Protein AF-A0A060C6Z1-F1 (afdb_monomer)

Secondary structure (DSSP, 8-state):
--STTSHHHHHHHHHT--TTTS-GGGGGGG---TT--HHHHHHHHHHTT-S-----S--TT-

Organism: NCBI:txid221213

Nearest PDB structures (foldseek):
  7ewj-assembly1_C  TM=5.558E-01  e=5.969E+00  Staphylococcus aureus

Solvent-accessible surface area (backbone atoms only — not c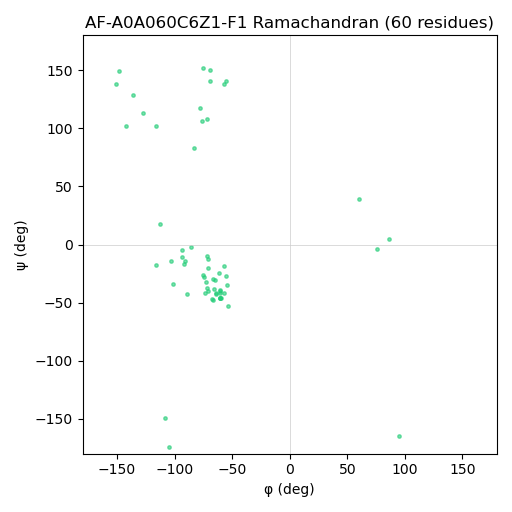omparable to full-atom values): 4164 Å² total; per-residue (Å²): 92,85,55,82,90,36,74,52,22,54,47,38,42,73,76,68,33,54,64,92,83,42,44,76,74,68,49,62,87,65,69,72,59,92,84,68,53,69,65,64,49,52,50,52,43,53,72,74,63,56,89,76,86,80,80,82,88,71,75,94,86,120

Mean predicted aligned error: 2.48 Å

pLDDT: mean 97.72, std 1.96, range [83.31, 98.75]

Structure (mmCIF, N/CA/C/O backbone):
data_AF-A0A060C6Z1-F1
#
_entry.id   AF-A0A060C6Z1-F1
#
loop_
_atom_site.group_PDB
_atom_site.id
_atom_site.type_symbol
_atom_site.label_atom_id
_atom_site.label_alt_id
_atom_site.label_comp_id
_atom_site.label_asym_id
_atom_site.label_entity_id
_atom_site.label_seq_id
_atom_site.pdbx_PDB_ins_code
_atom_site.Cartn_x
_atom_site.Cartn_y
_atom_site.Cartn_z
_atom_site.occupancy
_atom_site.B_iso_or_equiv
_atom_site.auth_seq_id
_atom_site.auth_comp_id
_atom_site.auth_asym_id
_atom_site.auth_atom_id
_atom_site.pdbx_PDB_model_num
ATOM 1 N N . MET A 1 1 ? 8.635 3.567 -7.729 1.00 97.19 1 MET A N 1
ATOM 2 C CA . MET A 1 1 ? 9.086 2.725 -8.860 1.00 97.19 1 MET A CA 1
ATOM 3 C C . MET A 1 1 ? 9.363 3.501 -10.147 1.00 97.19 1 MET A C 1
ATOM 5 O O . MET A 1 1 ? 10.217 3.059 -10.887 1.00 97.19 1 MET A O 1
ATOM 9 N N . TYR A 1 2 ? 8.731 4.653 -10.426 1.00 98.00 2 TYR A N 1
ATOM 10 C CA . TYR A 1 2 ? 8.902 5.349 -11.719 1.00 98.00 2 TYR A CA 1
ATOM 11 C C . TYR A 1 2 ? 9.993 6.438 -11.779 1.00 98.00 2 TYR A C 1
ATOM 13 O O . TYR A 1 2 ? 10.335 6.896 -12.869 1.00 98.00 2 TYR A O 1
ATOM 21 N N . VAL A 1 3 ? 10.562 6.854 -10.642 1.00 98.31 3 VAL A N 1
ATOM 22 C CA . VAL A 1 3 ? 11.645 7.853 -10.607 1.00 98.31 3 VAL A CA 1
ATOM 23 C C . VAL A 1 3 ? 12.954 7.195 -11.040 1.00 98.31 3 VAL A C 1
ATOM 25 O O . VAL A 1 3 ? 13.535 6.415 -10.291 1.00 98.31 3 VAL A O 1
ATOM 28 N N . LYS A 1 4 ? 13.414 7.490 -12.259 1.00 97.62 4 LYS A N 1
ATOM 29 C CA . LYS A 1 4 ? 14.628 6.886 -12.832 1.00 97.62 4 LYS A CA 1
ATOM 30 C C . LYS A 1 4 ? 15.851 7.122 -11.944 1.00 97.62 4 LYS A C 1
ATOM 32 O O . LYS A 1 4 ? 16.042 8.224 -11.438 1.00 97.62 4 LYS A O 1
ATOM 37 N N . GLY A 1 5 ? 16.674 6.087 -11.787 1.00 96.69 5 GLY A N 1
ATOM 38 C CA . GLY A 1 5 ? 17.869 6.114 -10.941 1.00 96.69 5 GLY A CA 1
ATOM 39 C C . GLY A 1 5 ? 17.586 6.020 -9.438 1.00 96.69 5 GLY A C 1
ATOM 40 O O . GLY A 1 5 ? 18.529 5.950 -8.654 1.00 96.69 5 GLY A O 1
ATOM 41 N N . SER A 1 6 ? 16.317 5.993 -9.009 1.00 98.62 6 SER A N 1
ATOM 42 C CA . SER A 1 6 ? 15.995 5.725 -7.609 1.00 98.62 6 SER A CA 1
ATOM 43 C C . SER A 1 6 ? 16.174 4.233 -7.287 1.00 98.62 6 SER A C 1
ATOM 45 O O . SER A 1 6 ? 15.941 3.383 -8.154 1.00 98.62 6 SER A O 1
ATOM 47 N N . PRO A 1 7 ? 16.489 3.872 -6.030 1.00 98.75 7 PRO A N 1
ATOM 48 C CA . PRO A 1 7 ? 16.600 2.469 -5.626 1.00 98.75 7 PRO A CA 1
ATOM 49 C C . PRO A 1 7 ? 15.348 1.636 -5.941 1.00 98.75 7 PRO A C 1
ATOM 51 O O . PRO A 1 7 ? 15.446 0.467 -6.301 1.00 98.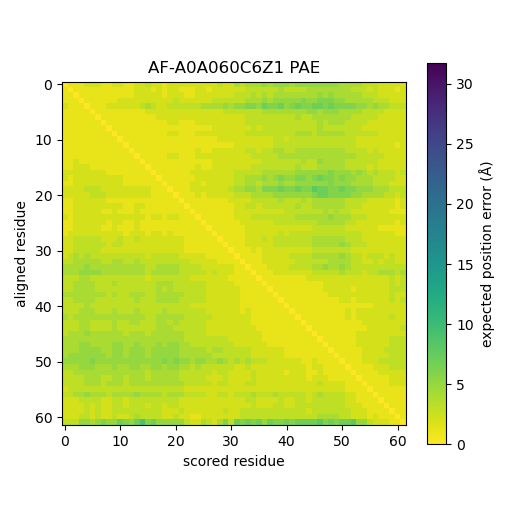75 7 PRO A O 1
ATOM 54 N N . GLN A 1 8 ? 14.158 2.237 -5.846 1.00 98.56 8 GLN A N 1
ATOM 55 C CA . GLN A 1 8 ? 12.883 1.572 -6.130 1.00 98.56 8 GLN A CA 1
ATOM 56 C C . GLN A 1 8 ? 12.671 1.336 -7.628 1.00 98.56 8 GLN A C 1
ATOM 58 O O . GLN A 1 8 ? 12.018 0.364 -7.996 1.00 98.56 8 GLN A O 1
ATOM 63 N N . TYR A 1 9 ? 13.177 2.224 -8.489 1.00 98.56 9 TYR A N 1
ATOM 64 C CA . TYR A 1 9 ? 13.149 2.015 -9.937 1.00 98.56 9 TYR A CA 1
ATOM 65 C C . TYR A 1 9 ? 14.059 0.847 -10.327 1.00 98.56 9 TYR A C 1
ATOM 67 O O . TYR A 1 9 ? 13.608 -0.065 -11.018 1.00 98.56 9 TYR A O 1
ATOM 75 N N . GLU A 1 10 ? 15.289 0.814 -9.806 1.00 98.62 10 GLU A N 1
ATOM 76 C CA . GLU A 1 10 ? 16.236 -0.280 -10.068 1.00 98.62 10 GLU A CA 1
ATOM 77 C C . GLU A 1 10 ? 15.744 -1.622 -9.513 1.00 98.62 10 GLU A C 1
ATOM 79 O O . GLU A 1 10 ? 15.818 -2.649 -10.190 1.00 98.62 10 GLU A O 1
ATOM 84 N N . HIS A 1 11 ? 15.168 -1.620 -8.308 1.00 98.69 11 HIS A N 1
ATOM 85 C CA . HIS A 1 11 ? 14.542 -2.813 -7.743 1.00 98.69 11 HIS A CA 1
ATOM 86 C C . HIS A 1 11 ? 13.406 -3.329 -8.633 1.00 98.69 11 HIS A C 1
ATOM 88 O O . HIS A 1 11 ? 13.353 -4.525 -8.912 1.00 98.69 11 HIS A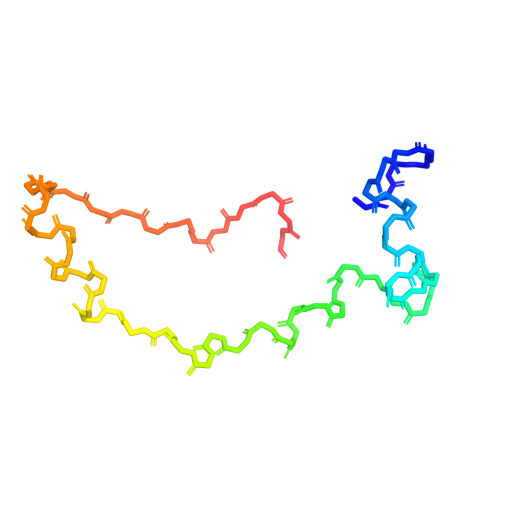 O 1
ATOM 94 N N . HIS A 1 12 ? 12.524 -2.446 -9.115 1.00 98.69 12 HIS A N 1
ATOM 95 C CA . HIS A 1 12 ? 11.407 -2.854 -9.969 1.00 98.69 12 HIS A CA 1
ATOM 96 C C . HIS A 1 12 ? 11.894 -3.516 -11.259 1.00 98.69 12 HIS A C 1
ATOM 98 O O . HIS A 1 12 ? 11.432 -4.601 -11.609 1.00 98.69 12 HIS A O 1
ATOM 104 N N . LEU A 1 13 ? 12.891 -2.912 -11.915 1.00 98.31 13 LEU A N 1
ATOM 105 C CA . LEU A 1 13 ? 13.496 -3.479 -13.120 1.00 98.31 13 LEU A CA 1
ATOM 106 C C . LEU A 1 13 ? 14.127 -4.852 -12.873 1.00 98.31 13 LEU A C 1
ATOM 108 O O . LEU A 1 13 ? 13.978 -5.740 -13.711 1.00 98.31 13 LEU A O 1
ATOM 112 N N . LYS A 1 14 ? 14.818 -5.032 -11.742 1.00 98.50 14 LYS A N 1
ATOM 113 C CA . LYS A 1 14 ? 15.487 -6.293 -11.398 1.00 98.50 14 LYS A CA 1
ATOM 114 C C . LYS A 1 14 ? 14.502 -7.407 -11.032 1.00 98.50 14 LYS A C 1
ATOM 116 O O . LYS A 1 14 ? 14.740 -8.554 -11.395 1.00 98.50 14 LYS A O 1
ATOM 121 N N . THR A 1 15 ? 13.442 -7.083 -10.296 1.00 98.56 15 THR A N 1
ATOM 122 C CA . THR A 1 15 ? 12.514 -8.075 -9.729 1.00 98.56 15 THR A CA 1
ATOM 123 C C . THR A 1 15 ? 11.363 -8.405 -10.679 1.00 98.56 15 THR A C 1
ATOM 125 O O . THR A 1 15 ? 11.022 -9.572 -10.838 1.00 98.56 15 THR A O 1
ATOM 128 N N . TYR A 1 16 ? 10.780 -7.393 -11.326 1.00 98.06 16 TYR A N 1
ATOM 129 C CA . TYR A 1 16 ? 9.551 -7.523 -12.123 1.00 98.06 16 TYR A CA 1
ATOM 130 C C . TYR A 1 16 ? 9.766 -7.236 -13.615 1.00 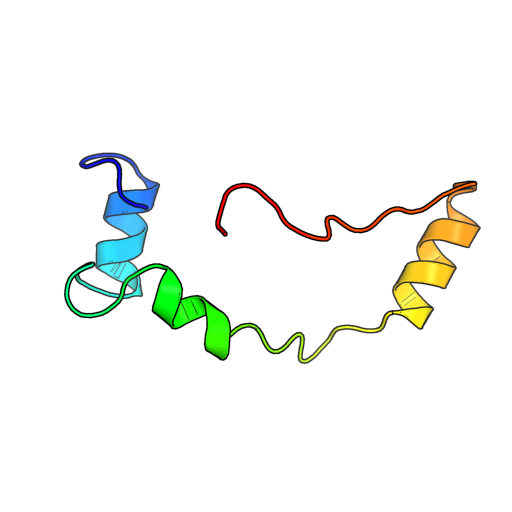98.06 16 TYR A C 1
ATOM 132 O O . TYR A 1 16 ? 8.957 -7.623 -14.457 1.00 98.06 16 TYR A O 1
ATOM 140 N N . GLY A 1 17 ? 10.875 -6.583 -13.969 1.00 98.00 17 GLY A N 1
ATOM 141 C CA . GLY A 1 17 ? 11.210 -6.238 -15.344 1.00 98.00 17 GLY A CA 1
ATOM 142 C C . GLY 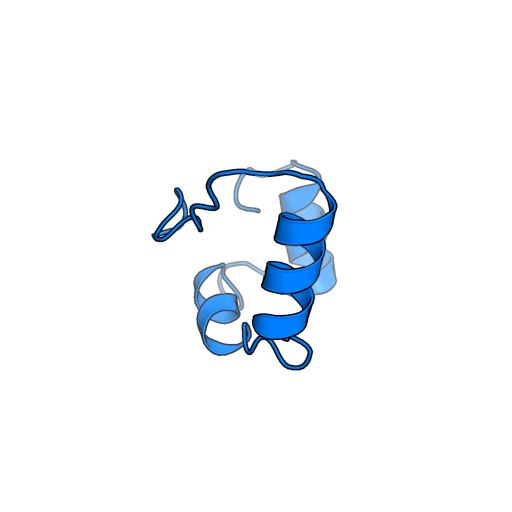A 1 17 ? 10.785 -4.823 -15.732 1.00 98.00 17 GLY A C 1
ATOM 143 O O . GLY A 1 17 ? 10.536 -3.949 -14.903 1.00 98.00 17 GLY A O 1
ATOM 144 N N . SER A 1 18 ? 10.772 -4.552 -17.038 1.00 97.75 18 SER A N 1
ATOM 145 C CA . SER A 1 18 ? 10.528 -3.195 -17.522 1.00 97.75 18 SER A CA 1
ATOM 146 C C . SER A 1 18 ? 9.088 -2.748 -17.273 1.00 97.75 18 SER A C 1
ATOM 148 O O . SER A 1 18 ? 8.139 -3.479 -17.534 1.00 97.75 18 SER A O 1
ATOM 150 N N . HIS A 1 19 ? 8.924 -1.479 -16.898 1.00 97.75 19 HIS A N 1
ATOM 151 C CA . HIS A 1 19 ? 7.620 -0.850 -16.673 1.00 97.75 19 HIS A CA 1
ATOM 152 C C . HIS A 1 19 ? 6.656 -0.901 -17.877 1.00 97.75 19 HIS A C 1
ATOM 154 O O . HIS A 1 19 ? 5.460 -0.699 -17.704 1.00 97.75 19 HIS A O 1
ATOM 160 N N . LYS A 1 20 ? 7.160 -1.151 -19.099 1.00 96.50 20 LYS A N 1
ATOM 161 C CA . LYS A 1 20 ? 6.329 -1.364 -20.300 1.00 96.50 20 LYS A CA 1
ATOM 162 C C . LYS A 1 20 ? 5.665 -2.744 -20.335 1.00 96.50 20 LYS A C 1
ATOM 164 O O . LYS A 1 20 ? 4.674 -2.903 -21.035 1.00 96.50 20 LYS A O 1
ATOM 169 N N . LYS A 1 21 ? 6.264 -3.735 -19.670 1.00 97.69 21 LYS A N 1
ATOM 170 C CA . LYS A 1 21 ? 5.767 -5.115 -19.587 1.00 97.69 21 LYS A CA 1
ATOM 171 C C . LYS A 1 21 ? 5.071 -5.393 -18.257 1.00 97.69 21 LYS A C 1
ATOM 173 O O . LYS A 1 21 ? 4.144 -6.186 -18.242 1.00 97.69 21 LYS A O 1
ATOM 178 N N . PHE A 1 22 ? 5.551 -4.769 -17.182 1.00 98.38 22 PHE A N 1
ATOM 179 C CA . PHE A 1 22 ? 5.015 -4.909 -15.835 1.00 98.38 22 PHE A CA 1
ATOM 180 C C . PHE A 1 22 ? 5.072 -3.553 -15.116 1.00 98.38 22 PHE A C 1
ATOM 182 O O . PHE A 1 22 ? 6.142 -3.101 -14.693 1.00 98.38 22 PHE A O 1
ATOM 189 N N . GLY A 1 23 ? 3.938 -2.868 -15.025 1.00 98.06 23 GLY A N 1
ATOM 190 C CA . GLY A 1 23 ? 3.745 -1.602 -14.324 1.00 98.06 23 GLY A CA 1
ATOM 191 C C . GLY A 1 23 ? 2.997 -1.765 -12.998 1.00 98.06 23 GLY A C 1
ATOM 192 O O . GLY A 1 23 ? 2.699 -2.867 -12.559 1.00 98.06 23 GLY A O 1
ATO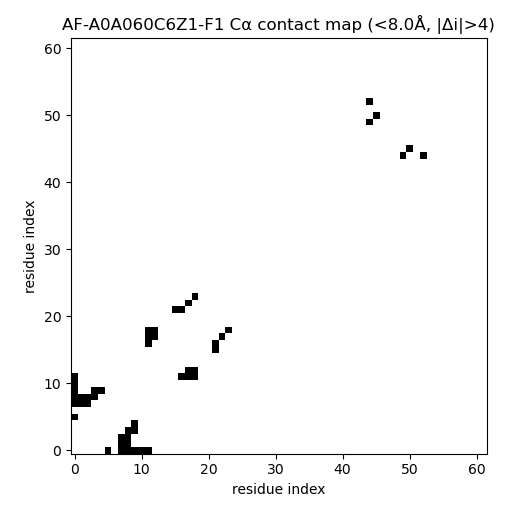M 193 N N . TYR A 1 24 ? 2.678 -0.644 -12.343 1.00 98.19 24 TYR A N 1
ATOM 194 C CA . TYR A 1 24 ? 2.011 -0.666 -11.038 1.00 98.19 24 TYR A CA 1
ATOM 195 C C . TYR A 1 24 ? 0.642 -1.359 -11.076 1.00 98.19 24 TYR A C 1
ATOM 197 O O . TYR A 1 24 ? 0.306 -2.128 -10.184 1.00 98.19 24 TYR A O 1
ATOM 205 N N . ARG A 1 25 ? -0.127 -1.130 -12.148 1.00 97.44 25 ARG A N 1
ATOM 206 C CA . ARG A 1 25 ? -1.480 -1.684 -12.310 1.00 97.44 25 ARG A CA 1
ATOM 207 C C . ARG A 1 25 ? -1.506 -3.212 -12.328 1.00 97.44 25 ARG A C 1
ATOM 209 O O . ARG A 1 25 ? -2.525 -3.788 -11.971 1.00 97.44 25 ARG A O 1
ATOM 216 N N . ASP A 1 26 ? -0.401 -3.851 -12.705 1.00 98.31 26 ASP A N 1
ATOM 217 C CA . ASP A 1 26 ? -0.291 -5.309 -12.733 1.00 98.31 26 ASP A CA 1
ATOM 218 C C . ASP A 1 26 ? -0.239 -5.914 -11.320 1.00 98.31 26 ASP A C 1
ATOM 220 O O . ASP A 1 26 ? -0.596 -7.075 -11.144 1.00 98.31 26 ASP A O 1
ATOM 224 N N . PHE A 1 27 ? 0.110 -5.126 -10.293 1.00 98.19 27 PHE A N 1
ATOM 225 C CA . PHE A 1 27 ? 0.025 -5.561 -8.895 1.00 98.19 27 PHE A CA 1
ATOM 226 C C . PHE A 1 27 ? -1.408 -5.601 -8.355 1.00 98.19 27 PHE A C 1
ATOM 228 O O . PHE A 1 27 ? -1.683 -6.399 -7.463 1.00 98.19 27 PHE A O 1
ATOM 235 N N . ILE A 1 28 ? -2.321 -4.773 -8.879 1.00 97.94 28 ILE A N 1
ATOM 236 C CA . ILE A 1 28 ? -3.706 -4.668 -8.387 1.00 97.94 28 ILE A CA 1
ATOM 237 C C . ILE A 1 28 ? -4.399 -6.042 -8.349 1.00 97.94 28 ILE A C 1
ATOM 239 O O . ILE A 1 28 ? -4.874 -6.427 -7.282 1.00 97.94 28 ILE A O 1
ATOM 243 N N . PRO A 1 29 ? -4.429 -6.834 -9.442 1.00 97.81 29 PRO A N 1
ATOM 244 C CA . PRO A 1 29 ? -5.055 -8.152 -9.40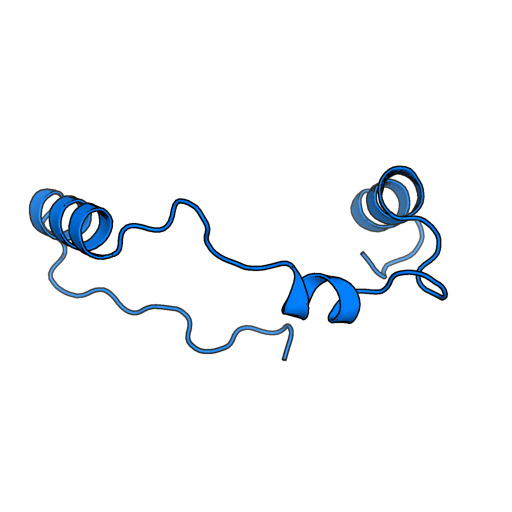2 1.00 97.81 29 PRO A CA 1
ATOM 245 C C . PRO A 1 29 ? -4.261 -9.190 -8.600 1.00 97.81 29 PRO A C 1
ATOM 247 O O . PRO A 1 29 ? -4.795 -10.266 -8.385 1.00 97.81 29 PRO A O 1
ATOM 250 N N . MET A 1 30 ? -3.020 -8.911 -8.182 1.00 97.56 30 MET A N 1
ATOM 251 C CA . MET A 1 30 ? -2.180 -9.834 -7.400 1.00 97.56 30 MET A CA 1
ATOM 252 C C . MET A 1 30 ? -2.337 -9.648 -5.884 1.00 97.56 30 MET A C 1
ATOM 254 O O . MET A 1 30 ? -1.873 -10.480 -5.102 1.00 97.56 30 MET A O 1
ATOM 258 N N . PHE A 1 31 ? -2.943 -8.547 -5.436 1.00 97.19 31 PHE A N 1
ATOM 259 C CA . PHE A 1 31 ? -3.092 -8.250 -4.016 1.00 97.19 31 PHE A CA 1
ATOM 260 C C . PHE A 1 31 ? -4.309 -8.979 -3.423 1.00 97.19 31 PHE A C 1
ATOM 262 O O . PHE A 1 31 ? -5.397 -8.424 -3.306 1.00 97.19 31 PHE A O 1
ATOM 269 N N . HIS A 1 32 ? -4.119 -10.253 -3.065 1.00 96.44 32 HIS A N 1
ATOM 270 C CA . HIS A 1 32 ? -5.200 -11.147 -2.623 1.00 96.44 32 HIS A CA 1
ATOM 271 C C . HIS A 1 32 ? -5.444 -11.190 -1.109 1.00 96.44 32 HIS A C 1
ATOM 273 O O . HIS A 1 32 ? -6.482 -11.683 -0.681 1.00 96.44 32 HIS A O 1
ATOM 279 N N . GLY A 1 33 ? -4.496 -10.722 -0.290 1.00 96.31 33 GLY A N 1
ATOM 280 C CA . GLY A 1 33 ? -4.622 -10.798 1.170 1.00 96.31 33 GLY A CA 1
ATOM 281 C C . GLY A 1 33 ? -4.752 -12.232 1.700 1.00 96.31 33 GLY A C 1
ATOM 282 O O . GLY A 1 33 ? -5.524 -12.463 2.620 1.00 96.31 33 GLY A O 1
ATOM 283 N N . GLU A 1 34 ? -4.012 -13.196 1.137 1.00 97.75 34 GLU A N 1
ATOM 284 C CA . GLU A 1 34 ? -4.190 -14.641 1.401 1.00 97.75 34 GLU A CA 1
ATOM 285 C C . GLU A 1 34 ? -4.117 -15.038 2.887 1.00 97.75 34 GLU A C 1
ATOM 287 O O . GLU A 1 34 ? -4.741 -16.012 3.297 1.00 97.75 34 GLU A O 1
ATOM 292 N N . SER A 1 35 ? -3.391 -14.264 3.697 1.00 97.56 35 SER A N 1
ATOM 293 C CA . SER A 1 35 ? -3.252 -14.468 5.147 1.00 97.56 35 SER A CA 1
ATOM 294 C C . SER A 1 35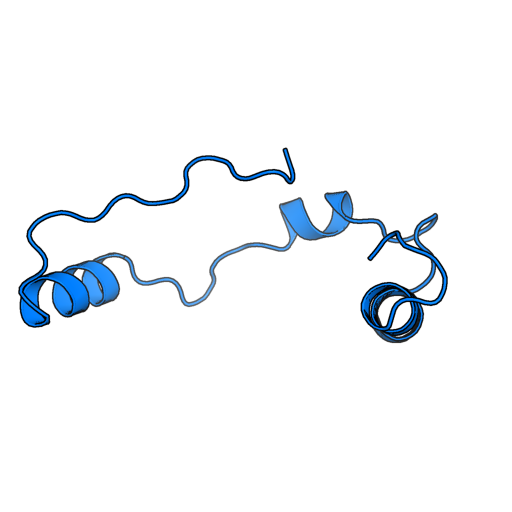 ? -3.903 -13.354 5.977 1.00 97.56 35 SER A C 1
ATOM 296 O O . SER A 1 35 ? -3.540 -13.159 7.138 1.00 97.56 35 SER A O 1
ATOM 298 N N . PHE A 1 36 ? -4.796 -12.558 5.385 1.00 97.75 36 PHE A N 1
ATOM 299 C CA . PHE A 1 36 ? -5.472 -11.472 6.086 1.00 97.75 36 PHE A CA 1
ATOM 300 C C . PHE A 1 36 ? -6.601 -12.016 6.968 1.00 97.75 36 PHE A C 1
ATOM 302 O O . PHE A 1 36 ? -7.577 -12.574 6.475 1.00 97.75 36 PHE A O 1
ATOM 309 N N . ASP A 1 37 ? -6.467 -11.804 8.277 1.00 98.38 37 ASP A N 1
ATOM 310 C CA . ASP A 1 37 ? -7.490 -12.102 9.277 1.00 98.38 37 ASP A CA 1
ATOM 311 C C . ASP A 1 37 ? -7.949 -10.786 9.939 1.00 98.38 37 ASP A C 1
ATOM 313 O O . ASP A 1 37 ? -7.231 -10.234 10.788 1.00 98.38 37 ASP A O 1
ATOM 317 N N . PRO A 1 38 ? -9.120 -10.246 9.548 1.00 97.62 38 PRO A N 1
ATOM 318 C CA . PRO A 1 38 ? -9.626 -8.998 10.108 1.00 97.62 38 PRO A CA 1
ATOM 319 C C . PRO A 1 38 ? -9.990 -9.114 11.595 1.00 97.62 38 PRO A C 1
ATOM 321 O O . PRO A 1 38 ? -9.850 -8.126 12.321 1.00 97.62 38 PRO A O 1
ATOM 324 N N . ASP A 1 39 ? -10.404 -10.291 12.070 1.00 98.50 39 ASP A N 1
ATOM 325 C CA . ASP A 1 39 ? -10.797 -10.500 13.466 1.00 98.50 39 ASP A CA 1
ATOM 326 C C . ASP A 1 39 ? -9.565 -10.518 14.374 1.00 98.50 39 ASP A C 1
ATOM 328 O O . ASP A 1 39 ? -9.553 -9.872 15.429 1.00 98.50 39 ASP A O 1
ATOM 332 N N . ALA A 1 40 ? -8.484 -11.171 13.938 1.00 98.62 40 ALA A N 1
ATOM 333 C CA . ALA A 1 40 ? -7.206 -11.131 14.647 1.00 98.62 40 ALA A CA 1
ATOM 334 C C . ALA A 1 40 ? -6.650 -9.700 14.746 1.00 98.62 40 ALA A C 1
ATOM 336 O O . ALA A 1 40 ? -6.125 -9.304 15.793 1.00 98.62 40 ALA A O 1
ATOM 337 N N . TRP A 1 41 ? -6.791 -8.900 13.685 1.00 98.56 41 TRP A N 1
ATOM 338 C CA . TRP A 1 41 ? -6.384 -7.493 13.686 1.00 98.56 41 TRP A CA 1
ATOM 339 C C . TRP A 1 41 ? -7.246 -6.652 14.629 1.00 98.56 41 TRP A C 1
ATOM 341 O O . TRP A 1 41 ? -6.709 -5.919 15.463 1.00 98.56 41 TRP A O 1
ATOM 351 N N . ALA A 1 42 ? -8.572 -6.786 14.555 1.00 98.38 42 ALA A N 1
ATOM 352 C CA . ALA A 1 42 ? -9.495 -6.092 15.449 1.00 98.38 42 ALA A CA 1
ATOM 353 C C . ALA A 1 42 ? -9.206 -6.418 16.922 1.00 98.38 42 ALA A C 1
ATOM 355 O O . ALA A 1 42 ? -9.180 -5.522 17.772 1.00 98.38 42 ALA A O 1
ATOM 356 N N . GLU A 1 43 ? -8.915 -7.685 17.222 1.00 98.62 43 GLU A N 1
ATOM 357 C CA . GLU A 1 43 ? -8.567 -8.128 18.566 1.0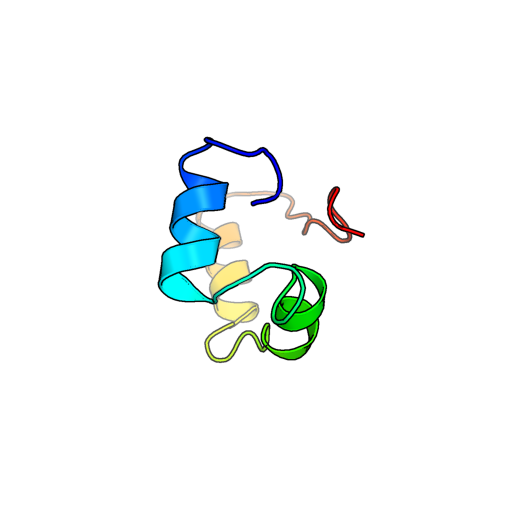0 98.62 43 GLU A CA 1
ATOM 358 C C . GLU A 1 43 ? -7.260 -7.505 19.069 1.00 98.62 43 GLU A C 1
ATOM 360 O O . GLU A 1 43 ? -7.181 -7.057 20.219 1.00 98.62 43 GLU A O 1
ATOM 365 N N . LEU A 1 44 ? -6.241 -7.434 18.210 1.00 98.62 44 LEU A N 1
ATOM 366 C CA . LEU A 1 44 ? -4.980 -6.767 18.520 1.00 98.62 44 LEU A CA 1
ATOM 367 C C . LEU A 1 44 ? -5.194 -5.275 18.819 1.00 98.62 44 LEU A C 1
ATOM 369 O O . LEU A 1 44 ? -4.679 -4.770 19.820 1.00 98.62 44 LEU A O 1
ATOM 373 N N . PHE A 1 45 ? -5.981 -4.574 18.000 1.00 98.62 45 PHE A N 1
ATOM 374 C CA . PHE A 1 45 ? -6.273 -3.153 18.212 1.00 98.62 45 PHE A CA 1
ATOM 375 C C . PHE A 1 45 ? -7.079 -2.907 19.487 1.00 98.62 45 PHE A C 1
ATOM 377 O O . PHE A 1 45 ? -6.811 -1.959 20.224 1.00 98.62 45 PHE A O 1
ATOM 384 N N . ARG A 1 46 ? -8.028 -3.788 19.809 1.00 98.38 46 ARG A N 1
ATOM 385 C CA . ARG A 1 46 ? -8.757 -3.726 21.080 1.00 98.38 46 ARG A CA 1
ATOM 386 C C . ARG A 1 46 ? -7.805 -3.872 22.269 1.00 98.38 46 ARG A C 1
ATOM 388 O O . ARG A 1 46 ? -7.883 -3.087 23.215 1.00 98.38 46 ARG A O 1
ATOM 395 N N . LYS A 1 47 ? -6.890 -4.847 22.212 1.00 98.69 47 LYS A N 1
ATOM 396 C CA . LYS A 1 47 ? -5.888 -5.112 23.261 1.00 98.69 47 LYS A CA 1
ATOM 397 C C . LYS A 1 47 ? -4.881 -3.979 23.442 1.00 98.69 47 LYS A C 1
ATOM 399 O O . LYS A 1 47 ? -4.431 -3.766 24.563 1.00 98.69 47 LYS A O 1
ATOM 404 N N . SER A 1 48 ? -4.552 -3.235 22.386 1.00 98.69 48 SER A N 1
ATOM 405 C CA . SER A 1 48 ? -3.671 -2.062 22.496 1.00 98.69 48 SER A CA 1
ATOM 406 C C . SER A 1 48 ? -4.327 -0.876 23.215 1.00 98.69 48 SER A C 1
ATOM 408 O O . SER A 1 48 ? -3.642 0.074 23.587 1.00 98.69 48 SER A O 1
ATOM 410 N N . GLY A 1 49 ? -5.648 -0.920 23.426 1.00 98.56 49 GLY A N 1
ATOM 411 C CA . GLY A 1 49 ? -6.419 0.159 24.038 1.00 98.56 49 GLY A CA 1
ATOM 412 C C . GLY A 1 49 ? -6.889 1.227 23.047 1.00 98.56 49 GLY A C 1
ATOM 413 O O . GLY A 1 49 ? -7.505 2.208 23.481 1.00 98.56 49 GLY A O 1
ATOM 414 N N . ALA A 1 50 ? -6.647 1.038 21.743 1.00 98.44 50 ALA A N 1
ATOM 415 C CA . ALA A 1 50 ? -7.148 1.925 20.700 1.00 98.44 50 ALA A CA 1
ATOM 416 C C . ALA A 1 50 ? -8.678 2.066 20.785 1.00 98.44 50 ALA A C 1
ATOM 418 O O . ALA A 1 50 ? -9.403 1.111 21.072 1.00 98.44 50 ALA A O 1
ATOM 419 N N . LYS A 1 51 ? -9.175 3.287 20.562 1.00 98.31 51 LYS A N 1
ATOM 420 C CA . LYS A 1 51 ? -10.615 3.609 20.627 1.00 98.31 51 LYS A CA 1
ATOM 421 C C . LYS A 1 51 ? -11.267 3.761 19.259 1.00 98.31 51 LYS A C 1
ATOM 423 O O . LYS A 1 51 ? -12.488 3.751 19.167 1.00 98.31 51 LYS A O 1
ATOM 428 N N . TYR A 1 52 ? -10.459 3.882 18.215 1.00 97.75 52 TYR A N 1
ATOM 429 C CA . TYR A 1 52 ? -10.888 3.926 16.829 1.00 97.75 52 TYR A CA 1
ATOM 430 C C . TYR A 1 52 ? -9.805 3.298 15.954 1.00 97.75 52 TYR A C 1
ATOM 432 O O . TYR A 1 52 ? -8.616 3.362 16.272 1.00 97.75 52 TYR A O 1
ATOM 440 N N . VAL A 1 53 ? -10.239 2.698 14.852 1.00 98.12 53 VAL A N 1
ATOM 441 C CA . VAL A 1 53 ? -9.386 2.171 13.789 1.00 98.12 53 VAL A CA 1
ATOM 442 C C . VAL A 1 53 ? -10.029 2.600 12.483 1.00 98.12 53 VAL A C 1
ATOM 444 O O . VAL A 1 53 ? -11.229 2.408 12.298 1.00 98.12 53 VAL A O 1
ATOM 447 N N . VAL A 1 54 ? -9.247 3.214 11.602 1.00 97.94 54 VAL A N 1
ATOM 448 C CA . VAL A 1 54 ? -9.721 3.680 10.299 1.00 97.94 54 VAL A CA 1
ATOM 449 C C . VAL A 1 54 ? -8.777 3.111 9.245 1.00 97.94 54 VAL A C 1
ATOM 451 O O . VAL A 1 54 ? -7.597 3.470 9.258 1.00 97.94 54 VAL A O 1
ATOM 454 N N . PRO A 1 55 ? -9.239 2.197 8.374 1.00 97.06 55 PRO A N 1
ATOM 455 C CA . PRO A 1 55 ? -8.426 1.745 7.259 1.00 97.06 55 PRO A CA 1
ATOM 456 C C . PRO A 1 55 ? -8.259 2.881 6.248 1.00 97.06 55 PRO A C 1
ATOM 458 O O . PRO A 1 55 ? -9.142 3.724 6.082 1.00 97.06 55 PRO A O 1
ATOM 461 N N . VAL A 1 56 ? -7.135 2.880 5.538 1.00 97.62 56 VAL A N 1
ATOM 462 C CA . VAL A 1 56 ? -6.977 3.726 4.355 1.00 97.62 56 VAL A CA 1
ATOM 463 C C . VAL A 1 56 ? -7.850 3.126 3.257 1.00 97.62 56 VAL A C 1
ATOM 465 O O . VAL A 1 56 ? -7.555 2.040 2.766 1.00 97.62 56 VAL A O 1
ATOM 468 N N . SER A 1 57 ? -8.957 3.793 2.928 1.00 96.75 57 SER A N 1
ATOM 469 C CA . SER A 1 57 ? -9.883 3.335 1.885 1.00 96.75 57 SER A CA 1
ATOM 470 C C . SER A 1 57 ? -9.292 3.493 0.486 1.00 96.75 57 SER A C 1
ATOM 472 O O . SER A 1 57 ? -9.501 2.643 -0.368 1.00 96.75 57 SER A O 1
ATOM 474 N N . GLU A 1 58 ? -8.550 4.577 0.278 1.00 97.56 58 GLU A N 1
ATOM 475 C CA . GLU A 1 58 ? -7.807 4.894 -0.937 1.00 97.56 58 GLU A CA 1
ATOM 476 C C . GLU A 1 58 ? -6.604 5.751 -0.527 1.00 97.56 58 GLU A C 1
ATOM 478 O O . GLU A 1 58 ? -6.722 6.617 0.348 1.00 97.56 58 GLU A O 1
ATOM 483 N N . HIS A 1 59 ? -5.438 5.482 -1.109 1.00 97.56 59 HIS A N 1
ATOM 484 C CA . HIS A 1 59 ? -4.228 6.268 -0.890 1.00 97.56 59 HIS A CA 1
ATOM 485 C C . HIS A 1 59 ? -3.916 7.089 -2.154 1.00 97.56 59 HIS A C 1
ATOM 487 O O . HIS A 1 59 ? -4.813 7.545 -2.852 1.00 97.56 59 HIS A O 1
ATOM 493 N N . HIS A 1 60 ? -2.648 7.371 -2.437 1.00 98.00 60 HIS A N 1
ATOM 494 C CA . HIS A 1 60 ? -2.244 8.197 -3.577 1.00 98.00 60 HIS A CA 1
ATOM 495 C C . HIS A 1 60 ? -2.086 7.425 -4.892 1.00 98.00 60 HIS A C 1
ATOM 497 O O . HIS A 1 60 ? -1.713 8.015 -5.905 1.00 98.00 60 HIS A O 1
ATOM 503 N N . ASP A 1 61 ? -2.275 6.112 -4.866 1.00 95.75 61 ASP A N 1
ATOM 504 C CA . ASP A 1 61 ? -1.988 5.201 -5.967 1.00 95.75 61 ASP A CA 1
ATOM 505 C C . ASP A 1 61 ? -3.187 4.906 -6.880 1.00 95.75 61 ASP A C 1
ATOM 507 O O . ASP A 1 61 ? -2.977 4.312 -7.942 1.00 95.75 61 ASP A O 1
ATOM 511 N N . GLY A 1 62 ? -4.368 5.432 -6.526 1.00 83.31 62 GLY A N 1
ATOM 512 C CA . GLY A 1 62 ? -5.600 5.382 -7.325 1.00 83.31 62 GLY A CA 1
ATOM 513 C C . GLY A 1 62 ? -6.159 3.977 -7.479 1.00 83.31 62 GLY A C 1
ATOM 514 O O . GLY A 1 62 ? -6.683 3.699 -8.584 1.00 83.31 62 GLY A O 1
#

InterPro domains:
  IPR017853 Glycoside hydrolase superfamily [SSF51445] (1-62)
  IPR057739 Glycoside hydrolase family 29, N-terminal [PF01120] (7-62)

Foldseek 3Di:
DPDPPDPVQVVCCVPPRDCVVDNPVNCVVVPDCPVDDVVVVVVVCVVVVHPDDDDDPDDPPD

Sequence (62 aa):
MYVKGSPQYEHHLKTYGSHKKFGYRDFIPMFHGESFDPDAWAELFRKSGAKYVVPVSEHHDG

Radius of gyration: 16.82 Å; Cα contacts (8 Å, |Δi|>4): 25; chains: 1; bounding box: 29×23×44 Å